Protein AF-A0A526UYP7-F1 (afdb_monomer_lite)

Radius of gyration: 19.97 Å; chains: 1; bounding box: 51×42×45 Å

Foldseek 3Di:
DVVVVVVVVVVVVVVVVVLVVLVVVCVVVVHDSVVSVVVVPVLVDCVHVRDDDDDPPVVVVVVVVVVVVVVCVVVVPDDPVNCVVCVVVVVCCVPVVCVVVLVVQLVCCCVVVVDDSVVSSVD

Structure (mmCIF, N/CA/C/O backbone):
data_AF-A0A526UYP7-F1
#
_entry.id   AF-A0A526UYP7-F1
#
loop_
_atom_site.group_PDB
_atom_site.id
_atom_site.type_symbol
_atom_site.label_atom_id
_atom_site.label_alt_id
_atom_site.label_comp_id
_atom_site.label_asym_id
_atom_site.label_entity_id
_atom_site.label_seq_id
_atom_site.pdbx_PDB_ins_code
_atom_site.Cartn_x
_atom_site.Cartn_y
_atom_site.Cartn_z
_atom_site.occupancy
_atom_site.B_iso_or_equiv
_atom_site.auth_seq_id
_atom_site.auth_comp_id
_atom_site.auth_asym_id
_atom_site.auth_atom_id
_atom_site.pdbx_PDB_model_num
ATOM 1 N N . MET A 1 1 ? 35.193 2.011 0.287 1.00 62.69 1 MET A N 1
ATOM 2 C CA . MET A 1 1 ? 33.914 1.763 0.994 1.00 62.69 1 MET A CA 1
ATOM 3 C C . MET A 1 1 ? 33.309 3.055 1.543 1.00 62.69 1 MET A C 1
ATOM 5 O O . MET A 1 1 ? 32.110 3.234 1.403 1.00 62.69 1 MET A O 1
ATOM 9 N N . GLU A 1 2 ? 34.110 3.997 2.052 1.00 73.62 2 GLU A N 1
ATOM 10 C CA . GLU A 1 2 ? 33.628 5.293 2.578 1.00 73.62 2 GLU A CA 1
ATOM 11 C C . GLU A 1 2 ? 32.928 6.179 1.528 1.00 73.62 2 GLU A C 1
ATOM 13 O O . GLU A 1 2 ? 31.853 6.706 1.792 1.00 73.62 2 GLU A O 1
ATOM 18 N N . HIS A 1 3 ? 33.448 6.272 0.296 1.00 78.19 3 HIS A N 1
ATOM 19 C CA . HIS A 1 3 ? 32.810 7.058 -0.778 1.00 78.19 3 HIS A CA 1
ATOM 20 C C . HIS A 1 3 ? 31.399 6.583 -1.155 1.00 78.19 3 HIS A C 1
ATOM 22 O O . HIS A 1 3 ? 30.535 7.402 -1.459 1.00 78.19 3 HIS A O 1
ATOM 28 N N . ALA A 1 4 ? 31.148 5.272 -1.099 1.00 83.56 4 ALA A N 1
ATOM 29 C CA . ALA A 1 4 ? 29.823 4.720 -1.368 1.00 83.56 4 ALA A CA 1
ATOM 30 C C . ALA A 1 4 ? 28.820 5.130 -0.280 1.00 83.56 4 ALA A C 1
ATOM 32 O O . ALA A 1 4 ? 27.680 5.457 -0.594 1.00 83.56 4 ALA A O 1
ATOM 33 N N . ILE A 1 5 ? 29.263 5.189 0.981 1.00 87.56 5 ILE A N 1
ATOM 34 C CA . ILE A 1 5 ? 28.432 5.639 2.102 1.00 87.56 5 ILE A CA 1
ATOM 35 C C . ILE A 1 5 ? 28.044 7.108 1.909 1.00 87.56 5 ILE A C 1
ATOM 37 O O . ILE A 1 5 ? 26.865 7.430 1.998 1.00 87.56 5 ILE A O 1
ATOM 41 N N . TYR A 1 6 ? 28.989 7.991 1.565 1.00 91.12 6 TYR A N 1
ATOM 42 C CA . TYR A 1 6 ? 28.672 9.406 1.321 1.00 91.12 6 TYR A CA 1
ATOM 43 C C . TYR A 1 6 ? 27.664 9.602 0.183 1.00 91.12 6 TYR A C 1
ATOM 45 O O . TYR A 1 6 ? 26.731 10.390 0.330 1.00 91.12 6 TYR A O 1
ATOM 53 N N . LEU A 1 7 ? 27.812 8.866 -0.924 1.00 90.00 7 LEU A N 1
ATOM 54 C CA . LEU A 1 7 ? 26.876 8.939 -2.049 1.00 90.00 7 LEU A CA 1
ATOM 55 C C . LEU A 1 7 ? 25.477 8.440 -1.673 1.00 90.00 7 LEU A C 1
ATOM 57 O O . LEU A 1 7 ? 24.493 9.103 -1.991 1.00 90.00 7 LEU A O 1
ATOM 61 N N . VAL A 1 8 ? 25.379 7.312 -0.966 1.00 87.56 8 VAL A N 1
ATOM 62 C CA . VAL A 1 8 ? 24.087 6.770 -0.515 1.00 87.56 8 VAL A CA 1
ATOM 63 C C . VAL A 1 8 ? 23.401 7.736 0.449 1.00 87.56 8 VAL A C 1
ATOM 65 O O . VAL A 1 8 ? 22.212 8.007 0.289 1.00 87.56 8 VAL A O 1
ATOM 68 N N . THR A 1 9 ? 24.137 8.314 1.401 1.00 88.88 9 THR A N 1
ATOM 69 C CA . THR A 1 9 ? 23.580 9.294 2.344 1.00 88.88 9 THR A CA 1
ATOM 70 C C . THR A 1 9 ? 23.131 10.570 1.632 1.00 88.88 9 THR A C 1
ATOM 72 O O . THR A 1 9 ? 22.072 11.105 1.959 1.00 88.88 9 THR A O 1
ATOM 75 N N . LEU A 1 10 ? 23.885 11.043 0.632 1.00 92.62 10 LEU A N 1
ATOM 76 C CA . LEU A 1 10 ? 23.516 12.215 -0.167 1.00 92.62 10 LEU A CA 1
ATOM 77 C C . LEU A 1 10 ? 22.215 11.973 -0.940 1.00 92.62 10 LEU A C 1
ATOM 79 O O . LEU A 1 10 ? 21.289 12.777 -0.840 1.00 92.62 10 LEU A O 1
ATOM 83 N N . VAL A 1 11 ? 22.129 10.855 -1.668 1.00 89.75 11 VAL A N 1
ATOM 84 C CA . VAL A 1 11 ? 20.929 10.484 -2.432 1.00 89.75 11 VAL A CA 1
ATOM 85 C C . VAL A 1 11 ? 19.742 10.284 -1.492 1.00 89.75 11 VAL A C 1
ATOM 87 O O . VAL A 1 11 ? 18.680 10.851 -1.729 1.00 89.75 11 VAL A O 1
ATOM 90 N N . GLY A 1 12 ? 19.923 9.552 -0.389 1.00 87.88 12 GLY A N 1
ATOM 91 C CA . GLY A 1 12 ? 18.871 9.328 0.601 1.00 87.88 12 GLY A CA 1
ATOM 92 C C . GLY A 1 12 ? 18.347 10.631 1.205 1.00 87.88 12 GLY A C 1
ATOM 93 O O . GLY A 1 12 ? 17.139 10.847 1.250 1.00 87.88 12 GLY A O 1
ATOM 94 N N . THR A 1 13 ? 19.239 11.544 1.596 1.00 91.00 13 THR A N 1
ATOM 95 C CA . THR A 1 13 ? 18.840 12.842 2.162 1.00 91.00 13 THR A CA 1
ATOM 96 C C . THR A 1 13 ? 18.142 13.716 1.120 1.00 91.00 13 THR A C 1
ATOM 98 O O . THR A 1 13 ? 17.115 14.320 1.423 1.00 91.00 13 THR A O 1
ATOM 101 N N . ALA A 1 14 ? 18.639 13.752 -0.121 1.00 92.31 14 ALA A N 1
ATOM 102 C CA . ALA A 1 14 ? 17.990 14.480 -1.211 1.00 92.31 14 ALA A CA 1
ATOM 103 C C . ALA A 1 14 ? 16.572 13.949 -1.487 1.00 92.31 14 ALA A C 1
ATOM 105 O O . ALA A 1 14 ? 15.645 14.741 -1.656 1.00 92.31 14 ALA A O 1
ATOM 106 N N . LEU A 1 15 ? 16.385 12.624 -1.460 1.00 85.94 15 LEU A N 1
ATOM 107 C CA . LEU A 1 15 ? 15.072 11.992 -1.598 1.00 85.94 15 LEU A CA 1
ATOM 108 C C . LEU A 1 15 ? 14.134 12.349 -0.438 1.00 85.94 15 LEU A C 1
ATOM 110 O O . LEU A 1 15 ? 12.973 12.667 -0.682 1.00 85.94 15 LEU A O 1
ATOM 114 N N . VAL A 1 16 ? 14.626 12.359 0.807 1.00 87.25 16 VAL A N 1
ATOM 115 C CA . VAL A 1 16 ? 13.833 12.777 1.979 1.00 87.25 16 VAL A CA 1
ATOM 116 C C . VAL A 1 16 ? 13.386 14.234 1.850 1.00 87.25 16 VAL A C 1
ATOM 118 O O . VAL A 1 16 ? 12.216 14.542 2.077 1.00 87.25 16 VAL A O 1
ATOM 121 N N . VAL A 1 17 ? 14.288 15.130 1.438 1.00 90.44 17 VAL A N 1
ATOM 122 C CA . VAL A 1 17 ? 13.955 16.541 1.198 1.00 90.44 17 VAL A CA 1
ATOM 123 C C . VAL A 1 17 ? 12.904 16.658 0.093 1.00 90.44 17 VAL A C 1
ATOM 125 O O . VAL A 1 17 ? 11.887 17.323 0.289 1.00 90.44 17 VAL A O 1
ATOM 128 N N . ALA A 1 18 ? 13.092 15.971 -1.036 1.00 86.25 18 ALA A N 1
ATOM 129 C CA . ALA A 1 18 ? 12.125 15.967 -2.131 1.00 86.25 18 ALA A CA 1
ATOM 130 C C . ALA A 1 18 ? 10.742 15.463 -1.681 1.00 86.25 18 ALA A C 1
ATOM 132 O O . ALA A 1 18 ? 9.730 16.089 -2.000 1.00 86.25 18 ALA A O 1
ATOM 133 N N . ALA A 1 19 ? 10.691 14.391 -0.884 1.00 81.12 19 ALA A N 1
ATOM 134 C CA . ALA A 1 19 ? 9.453 13.856 -0.324 1.00 81.12 19 ALA A CA 1
ATOM 135 C C . ALA A 1 19 ? 8.757 14.855 0.621 1.00 81.12 19 ALA A C 1
ATOM 137 O O . ALA A 1 19 ? 7.540 15.031 0.545 1.00 81.12 19 ALA A O 1
ATOM 138 N N . ALA A 1 20 ? 9.511 15.565 1.465 1.00 84.25 20 ALA A N 1
ATOM 139 C CA . ALA A 1 20 ? 8.960 16.585 2.357 1.00 84.25 20 ALA A CA 1
ATOM 140 C C . ALA A 1 20 ? 8.363 17.777 1.583 1.00 84.25 20 ALA A C 1
ATOM 142 O O . ALA A 1 20 ? 7.248 18.214 1.877 1.00 84.25 20 ALA A O 1
ATOM 143 N N . PHE A 1 21 ? 9.062 18.272 0.555 1.00 83.81 21 PHE A N 1
ATOM 144 C CA . PHE A 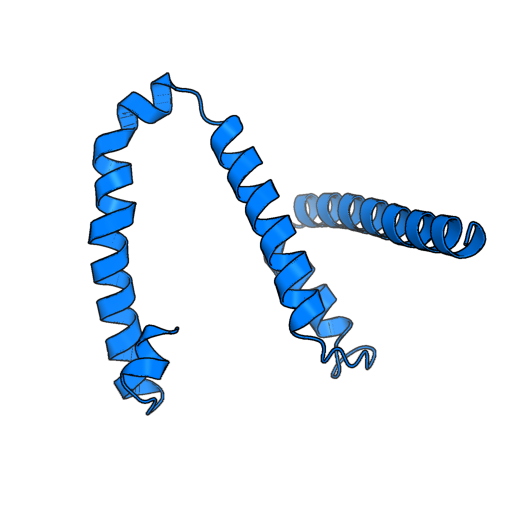1 21 ? 8.549 19.337 -0.317 1.00 83.81 21 PHE A CA 1
ATOM 145 C C . PHE A 1 21 ? 7.309 18.896 -1.102 1.00 83.81 21 PHE A C 1
ATOM 147 O O . PHE A 1 21 ? 6.328 19.635 -1.188 1.00 83.81 21 PHE A O 1
ATOM 154 N N . SER A 1 22 ? 7.341 17.676 -1.635 1.00 78.69 22 SER A N 1
ATOM 155 C CA . SER A 1 22 ? 6.225 17.037 -2.331 1.00 78.69 22 SER A CA 1
ATOM 156 C C . SER A 1 22 ? 4.973 16.953 -1.445 1.00 78.69 22 SER A C 1
ATOM 158 O O . SER A 1 22 ? 3.885 17.326 -1.888 1.00 78.69 22 SER A O 1
ATOM 160 N N . SER A 1 23 ? 5.138 16.581 -0.171 1.00 74.81 23 SER A N 1
ATOM 161 C CA . SER A 1 23 ? 4.060 16.580 0.826 1.00 74.81 23 SER A CA 1
ATOM 162 C C . SER A 1 23 ? 3.455 17.976 1.022 1.00 74.81 23 SER A C 1
ATOM 164 O O . SER A 1 23 ? 2.236 18.142 0.960 1.00 74.81 23 SER A O 1
ATOM 166 N N . LEU A 1 24 ? 4.294 19.010 1.151 1.00 74.50 24 LEU A N 1
ATOM 167 C CA . LEU A 1 24 ? 3.842 20.397 1.315 1.00 74.50 24 LEU A CA 1
ATOM 168 C C . LEU A 1 24 ? 3.008 20.892 0.117 1.00 74.50 24 LEU A C 1
ATOM 170 O O . LEU A 1 24 ? 2.004 21.587 0.288 1.00 74.50 24 LEU A O 1
ATOM 174 N N . ILE A 1 25 ? 3.420 20.515 -1.097 1.00 74.62 25 ILE A N 1
ATOM 175 C CA . ILE A 1 25 ? 2.711 20.830 -2.343 1.00 74.62 25 ILE A CA 1
ATOM 176 C C . ILE A 1 25 ? 1.370 20.086 -2.388 1.00 74.62 25 ILE A C 1
ATOM 178 O O . ILE A 1 25 ? 0.346 20.713 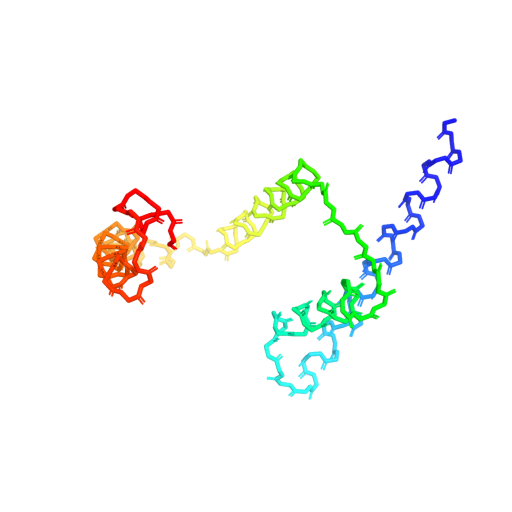-2.661 1.00 74.62 25 ILE A O 1
ATOM 182 N N . ALA A 1 26 ? 1.340 18.791 -2.057 1.00 71.00 26 ALA A N 1
ATOM 183 C CA . ALA A 1 26 ? 0.106 18.002 -2.030 1.00 71.00 26 ALA A CA 1
ATOM 184 C C . ALA A 1 26 ? -0.947 18.613 -1.087 1.00 71.00 26 ALA A C 1
ATOM 186 O O . ALA A 1 26 ? -2.103 18.783 -1.480 1.00 71.00 26 ALA A O 1
ATOM 187 N N . PHE A 1 27 ? -0.532 19.054 0.108 1.00 69.31 27 PHE A N 1
ATOM 188 C CA . PHE A 1 27 ? -1.417 19.739 1.056 1.00 69.31 27 PHE A CA 1
ATOM 189 C C . PHE A 1 27 ? -1.975 21.063 0.519 1.00 69.31 27 PHE A C 1
ATOM 191 O O . PHE A 1 27 ? -3.113 21.410 0.831 1.00 69.31 27 PHE A O 1
ATOM 198 N N . ARG A 1 28 ? -1.218 21.803 -0.305 1.00 69.00 28 ARG A N 1
ATOM 199 C CA . ARG A 1 28 ? -1.689 23.070 -0.885 1.00 69.00 28 ARG A CA 1
ATOM 200 C C . ARG A 1 28 ? -2.700 22.870 -2.016 1.00 69.00 28 ARG A C 1
ATOM 202 O O . ARG A 1 28 ? -3.598 23.695 -2.156 1.00 69.00 28 ARG A O 1
ATOM 209 N N . PHE A 1 29 ? -2.549 21.814 -2.813 1.00 64.62 29 PHE A N 1
ATOM 210 C CA . PHE A 1 29 ? -3.432 21.525 -3.948 1.00 64.62 29 PHE A CA 1
ATOM 211 C C . PHE A 1 29 ? -4.632 20.636 -3.585 1.00 64.62 29 PHE A C 1
ATOM 213 O O . PHE A 1 29 ? -5.491 20.415 -4.433 1.00 64.62 29 PHE A O 1
ATOM 220 N N . GLY A 1 30 ? -4.708 20.122 -2.349 1.00 64.44 30 GLY A N 1
ATOM 221 C CA . GLY A 1 30 ? -5.790 19.233 -1.903 1.00 64.44 30 GLY A CA 1
ATOM 222 C C . GLY A 1 30 ? -5.825 17.885 -2.634 1.00 64.44 30 GLY A C 1
ATOM 223 O O . GLY A 1 30 ? -6.775 17.120 -2.475 1.00 64.44 30 GLY A O 1
ATOM 224 N N . ALA A 1 31 ? -4.807 17.592 -3.447 1.00 68.12 31 ALA A N 1
ATOM 225 C CA . ALA A 1 31 ? -4.698 16.351 -4.190 1.00 68.12 31 ALA A CA 1
ATOM 226 C C . ALA A 1 31 ? -4.243 15.219 -3.251 1.00 68.12 31 ALA A C 1
ATOM 228 O O . ALA A 1 31 ? -3.343 15.435 -2.432 1.00 68.12 31 ALA A O 1
ATOM 229 N N . PRO A 1 32 ? -4.804 14.002 -3.374 1.00 80.06 32 PRO A N 1
ATOM 230 C CA . PRO A 1 32 ? -4.325 12.840 -2.637 1.00 80.06 32 PRO A CA 1
ATOM 231 C C . PRO A 1 32 ? -2.824 12.638 -2.870 1.00 80.06 32 PRO A C 1
ATOM 233 O O . PRO A 1 32 ? -2.393 12.463 -4.010 1.00 80.06 32 PRO A O 1
ATOM 236 N N . LEU A 1 33 ? -2.027 12.628 -1.797 1.00 82.06 33 LEU A N 1
ATOM 237 C CA . LEU A 1 33 ? -0.564 12.476 -1.858 1.00 82.06 33 LEU A CA 1
ATOM 238 C C . LEU A 1 33 ? -0.134 11.253 -2.692 1.00 82.06 33 LEU A C 1
ATOM 240 O O . LEU A 1 33 ? 0.850 11.307 -3.426 1.00 82.06 33 LEU A O 1
ATOM 244 N N . LEU A 1 34 ? -0.921 10.174 -2.630 1.00 86.56 34 LEU A N 1
ATOM 245 C CA . LEU A 1 34 ? -0.721 8.959 -3.422 1.00 86.56 34 LEU A CA 1
ATOM 246 C C . LEU A 1 34 ? -0.741 9.220 -4.934 1.00 86.56 34 LEU A C 1
ATOM 248 O O . LEU A 1 34 ? 0.106 8.690 -5.647 1.00 86.56 34 LEU A O 1
ATOM 252 N N . LEU A 1 35 ? -1.664 10.057 -5.424 1.00 87.00 35 LEU A N 1
ATOM 253 C CA . LEU A 1 35 ? -1.730 10.406 -6.847 1.00 87.00 35 LEU A CA 1
ATOM 254 C C . LEU A 1 35 ? -0.498 11.198 -7.277 1.00 87.00 35 LEU A C 1
ATOM 256 O O . LEU A 1 35 ? 0.003 11.003 -8.378 1.00 87.00 35 LEU A O 1
ATOM 260 N N . LEU A 1 36 ? 0.021 12.061 -6.404 1.00 85.56 36 LEU A N 1
ATOM 261 C CA . LEU A 1 36 ? 1.222 12.827 -6.706 1.00 85.56 36 LEU A CA 1
ATOM 262 C C . LEU A 1 36 ? 2.452 11.912 -6.825 1.00 85.56 36 LEU A C 1
ATOM 264 O O . LEU A 1 36 ? 3.194 12.032 -7.799 1.00 85.56 36 LEU A O 1
ATOM 268 N N . PHE A 1 37 ? 2.635 10.951 -5.912 1.00 85.69 37 PHE A N 1
ATOM 269 C CA . PHE A 1 37 ? 3.703 9.951 -6.044 1.00 85.69 37 PHE A CA 1
ATOM 270 C C . PHE A 1 37 ? 3.523 9.044 -7.268 1.00 85.69 37 PHE A C 1
ATOM 272 O O . PHE A 1 37 ? 4.510 8.750 -7.942 1.00 85.69 37 PHE A O 1
ATOM 279 N N . LEU A 1 38 ? 2.286 8.660 -7.602 1.00 89.75 38 LEU A N 1
ATOM 280 C CA . LEU A 1 38 ? 1.987 7.909 -8.823 1.00 89.75 38 LEU A CA 1
ATOM 281 C C . LEU A 1 38 ? 2.393 8.695 -10.079 1.00 89.75 38 LEU A C 1
ATOM 283 O O . LEU A 1 38 ? 3.074 8.151 -10.943 1.00 89.75 38 LEU A O 1
ATOM 287 N N . CYS A 1 39 ? 2.035 9.979 -10.160 1.00 90.25 39 CYS A N 1
ATOM 288 C CA . CYS A 1 39 ? 2.400 10.844 -11.281 1.00 90.25 39 CYS A CA 1
ATOM 289 C C . CYS A 1 39 ? 3.915 11.027 -11.403 1.00 90.25 39 CYS A C 1
ATOM 291 O O . CYS A 1 39 ? 4.439 10.970 -12.510 1.00 90.25 39 CYS A O 1
ATOM 293 N N . ILE A 1 40 ? 4.627 11.220 -10.286 1.00 89.00 40 ILE A N 1
ATOM 294 C CA . ILE A 1 40 ? 6.096 11.298 -10.294 1.00 89.00 40 ILE A CA 1
ATOM 295 C C . ILE A 1 40 ? 6.693 9.984 -10.812 1.00 89.00 40 ILE A C 1
ATOM 297 O O . ILE A 1 40 ? 7.589 10.020 -11.654 1.00 89.00 40 ILE A O 1
ATOM 301 N N . GLY A 1 41 ? 6.183 8.838 -10.350 1.00 90.12 41 GLY A N 1
ATOM 302 C CA . GLY A 1 41 ? 6.611 7.520 -10.820 1.00 90.12 41 GLY A CA 1
ATOM 303 C C . GLY A 1 41 ? 6.389 7.339 -12.322 1.00 90.12 41 GLY A C 1
ATOM 304 O O . GLY A 1 41 ? 7.325 6.985 -13.034 1.00 90.12 41 GLY A O 1
ATOM 305 N N . LEU A 1 42 ? 5.193 7.670 -12.817 1.00 91.88 42 LEU A N 1
ATOM 306 C CA . LEU A 1 42 ? 4.853 7.591 -14.240 1.00 91.88 42 LEU A CA 1
ATOM 307 C C . LEU A 1 42 ? 5.722 8.533 -15.090 1.00 91.88 42 LEU A C 1
ATOM 309 O O . LEU A 1 42 ? 6.265 8.115 -16.107 1.00 91.88 42 LEU A O 1
ATOM 313 N N . ALA A 1 43 ? 5.912 9.779 -14.644 1.00 93.00 43 ALA A N 1
ATOM 314 C CA . ALA A 1 43 ? 6.744 10.769 -15.329 1.00 93.00 43 ALA A CA 1
ATOM 315 C C . ALA A 1 43 ? 8.233 10.399 -15.325 1.00 93.00 43 ALA A C 1
ATOM 317 O O . ALA A 1 43 ? 8.976 10.813 -16.208 1.00 93.00 43 ALA A O 1
ATOM 318 N N . THR A 1 44 ? 8.688 9.634 -14.337 1.00 92.00 44 THR A N 1
ATOM 319 C CA . THR A 1 44 ? 10.084 9.188 -14.256 1.00 92.00 44 THR A CA 1
ATOM 320 C C . THR A 1 44 ? 10.316 7.885 -15.023 1.00 92.00 44 THR A C 1
ATOM 322 O O . THR A 1 44 ? 11.430 7.643 -15.480 1.00 92.00 44 THR A O 1
ATOM 325 N N . GLY A 1 45 ? 9.277 7.060 -15.175 1.00 90.31 45 GLY A N 1
ATOM 326 C CA . GLY A 1 45 ? 9.330 5.761 -15.836 1.00 90.31 45 GLY A CA 1
ATOM 327 C C . GLY A 1 45 ? 9.649 5.820 -17.332 1.00 90.31 45 GLY A C 1
ATOM 328 O O . GLY A 1 45 ? 10.042 6.849 -17.886 1.00 90.31 45 GLY A O 1
ATOM 329 N N . THR A 1 46 ? 9.472 4.681 -17.998 1.00 89.88 46 THR A N 1
ATOM 330 C CA . THR A 1 46 ? 9.868 4.474 -19.399 1.00 89.88 46 THR A CA 1
ATOM 331 C C . THR A 1 46 ? 9.231 5.463 -20.369 1.00 89.88 46 THR A C 1
ATOM 333 O O . THR A 1 46 ? 9.918 5.945 -21.263 1.00 89.88 46 THR A O 1
ATOM 336 N N . ASP A 1 47 ? 7.959 5.805 -20.156 1.00 87.44 47 ASP A N 1
ATOM 337 C CA . ASP A 1 47 ? 7.195 6.707 -21.030 1.00 87.44 47 ASP A CA 1
ATOM 338 C C . ASP A 1 47 ? 7.437 8.196 -20.728 1.00 87.44 47 ASP A C 1
ATOM 340 O O . ASP A 1 47 ? 6.973 9.067 -21.462 1.00 87.44 47 ASP A O 1
ATOM 344 N N . GLY A 1 48 ? 8.147 8.499 -19.640 1.00 90.50 48 GLY A N 1
ATOM 345 C CA . GLY A 1 48 ? 8.478 9.858 -19.233 1.00 90.50 48 GLY A CA 1
ATOM 346 C C . GLY A 1 48 ? 9.956 10.173 -19.453 1.00 90.50 48 GLY A C 1
ATOM 347 O O . GLY A 1 48 ? 10.389 10.435 -20.571 1.00 90.50 48 GLY A O 1
ATOM 348 N N . LEU A 1 49 ? 10.747 10.163 -18.379 1.00 92.50 49 LEU A N 1
ATOM 349 C CA . LEU A 1 49 ? 12.194 10.416 -18.429 1.00 92.50 49 LEU A CA 1
ATOM 350 C C . LEU A 1 49 ? 13.015 9.226 -18.958 1.00 92.50 49 LEU A C 1
ATOM 352 O O . LEU A 1 49 ? 14.229 9.351 -19.122 1.00 92.50 49 LEU A O 1
ATOM 356 N N . GLY A 1 50 ? 12.380 8.081 -19.223 1.00 91.00 50 GLY A N 1
ATOM 357 C CA . GLY A 1 50 ? 13.026 6.911 -19.816 1.00 91.00 50 GLY A CA 1
ATOM 358 C C . GLY A 1 50 ? 13.770 6.027 -18.815 1.00 91.00 50 GLY A C 1
ATOM 359 O O . GLY A 1 50 ? 14.588 5.203 -19.229 1.00 91.00 50 GLY A O 1
ATOM 360 N N . ILE A 1 51 ? 13.520 6.168 -17.505 1.00 90.75 51 ILE A N 1
ATOM 361 C CA . ILE A 1 51 ? 14.171 5.318 -16.501 1.00 90.75 51 ILE A CA 1
ATOM 362 C C . ILE A 1 51 ? 13.557 3.917 -16.555 1.00 90.75 51 ILE A C 1
ATOM 364 O O . ILE A 1 51 ? 12.415 3.698 -16.153 1.00 90.75 51 ILE A O 1
ATOM 368 N N . GLN A 1 52 ? 14.344 2.958 -17.041 1.00 90.31 52 GLN A N 1
ATOM 369 C CA . GLN A 1 52 ? 13.985 1.544 -17.049 1.00 90.31 52 GLN A CA 1
ATOM 370 C C . GLN A 1 52 ? 14.330 0.924 -15.696 1.00 90.31 52 GLN A C 1
ATOM 372 O O . GLN A 1 52 ? 15.500 0.812 -15.326 1.00 90.31 52 GLN A O 1
ATOM 377 N N . PHE A 1 53 ? 13.303 0.525 -14.952 1.00 88.31 53 PHE A N 1
ATOM 378 C CA . PHE A 1 53 ? 13.455 -0.186 -13.691 1.00 88.31 53 PHE A CA 1
ATOM 379 C C . PHE A 1 53 ? 12.869 -1.593 -13.823 1.00 88.31 53 PHE A C 1
ATOM 381 O O . PHE A 1 53 ? 11.656 -1.754 -13.901 1.00 88.31 53 PHE A O 1
ATOM 388 N N . ASP A 1 54 ? 13.738 -2.603 -13.819 1.00 92.19 54 ASP A N 1
ATOM 389 C CA . ASP A 1 54 ? 13.368 -4.021 -13.906 1.00 92.19 54 ASP A CA 1
ATOM 390 C C . ASP A 1 54 ? 14.081 -4.827 -12.808 1.00 92.19 54 ASP A C 1
ATOM 392 O O . ASP A 1 54 ? 14.920 -5.694 -13.047 1.00 92.19 54 ASP A O 1
ATOM 396 N N . ASN A 1 55 ? 13.842 -4.456 -11.546 1.00 93.94 55 ASN A N 1
ATOM 397 C CA . ASN A 1 55 ? 14.400 -5.183 -10.408 1.00 93.94 55 ASN A CA 1
ATOM 398 C C . ASN A 1 55 ? 13.337 -5.472 -9.349 1.00 93.94 55 ASN A C 1
ATOM 400 O O . ASN A 1 55 ? 13.181 -4.748 -8.360 1.00 93.94 55 ASN A O 1
ATOM 404 N N . ALA A 1 56 ? 12.649 -6.599 -9.533 1.00 94.38 56 ALA A N 1
ATOM 405 C CA . ALA A 1 56 ? 11.626 -7.078 -8.610 1.00 94.38 56 ALA A CA 1
ATOM 406 C C . ALA A 1 56 ? 12.158 -7.295 -7.181 1.00 94.38 56 ALA A C 1
ATOM 408 O O . ALA A 1 56 ? 11.439 -7.054 -6.216 1.00 94.38 56 ALA A O 1
ATOM 409 N N . ARG A 1 57 ? 13.428 -7.700 -7.013 1.00 95.38 57 ARG A N 1
ATOM 410 C CA . ARG A 1 57 ? 14.020 -7.941 -5.685 1.00 95.38 57 ARG A CA 1
ATOM 411 C C . ARG A 1 57 ? 14.156 -6.645 -4.888 1.00 95.38 57 ARG A C 1
ATOM 413 O O . ARG A 1 57 ? 13.818 -6.623 -3.706 1.00 95.38 57 ARG A O 1
ATOM 420 N N . ILE A 1 58 ? 14.642 -5.580 -5.527 1.00 93.75 58 ILE A N 1
ATOM 421 C CA . ILE A 1 58 ? 14.773 -4.263 -4.893 1.00 93.75 58 ILE A CA 1
ATOM 422 C C . ILE A 1 58 ? 13.387 -3.682 -4.602 1.00 93.75 58 ILE A C 1
ATOM 424 O O . ILE A 1 58 ? 13.170 -3.199 -3.492 1.00 93.75 58 ILE A O 1
ATOM 428 N N . ALA A 1 59 ? 12.441 -3.784 -5.544 1.00 93.62 59 ALA A N 1
ATOM 429 C CA . ALA A 1 59 ? 11.067 -3.324 -5.335 1.00 93.62 59 ALA A CA 1
ATOM 430 C C . ALA A 1 59 ? 10.379 -4.049 -4.174 1.00 93.62 59 ALA A C 1
ATOM 432 O O . ALA A 1 59 ? 9.800 -3.400 -3.307 1.00 93.62 59 ALA A O 1
ATOM 433 N N . TYR A 1 60 ? 10.494 -5.378 -4.114 1.00 95.69 60 TYR A N 1
ATOM 434 C CA . TYR A 1 60 ? 9.939 -6.176 -3.025 1.00 95.69 60 TYR A CA 1
ATOM 435 C C . TYR A 1 60 ? 10.561 -5.799 -1.678 1.00 95.69 60 TYR A C 1
ATOM 437 O O . TYR A 1 60 ? 9.843 -5.564 -0.709 1.00 95.69 60 TYR A O 1
ATOM 445 N N . PHE A 1 61 ? 11.893 -5.686 -1.614 1.00 96.56 61 PHE A N 1
ATOM 446 C CA . PHE A 1 61 ? 12.582 -5.299 -0.385 1.00 96.56 61 PHE A CA 1
ATOM 447 C C . PHE A 1 61 ? 12.143 -3.909 0.093 1.00 96.56 61 PHE A C 1
ATOM 449 O O . PHE A 1 61 ? 11.686 -3.772 1.227 1.00 96.56 61 PHE A O 1
ATOM 456 N N . ALA A 1 62 ? 12.203 -2.898 -0.777 1.00 93.75 62 ALA A N 1
ATOM 457 C CA . ALA A 1 62 ? 11.804 -1.535 -0.440 1.00 93.75 62 ALA A CA 1
ATOM 458 C C . ALA A 1 62 ? 10.316 -1.443 -0.062 1.00 93.75 62 ALA A C 1
ATOM 460 O O . ALA A 1 62 ? 9.980 -0.828 0.949 1.00 93.75 62 ALA A O 1
ATOM 461 N N . GLY A 1 63 ? 9.437 -2.100 -0.826 1.00 94.56 63 GLY A N 1
ATOM 462 C CA . GLY A 1 63 ? 7.999 -2.150 -0.569 1.00 94.56 63 GLY A CA 1
ATOM 463 C C . GLY A 1 63 ? 7.666 -2.830 0.757 1.00 94.56 63 GLY A C 1
ATOM 464 O O . GLY A 1 63 ? 6.893 -2.287 1.539 1.00 94.56 63 GLY A O 1
ATOM 465 N N . SER A 1 64 ? 8.297 -3.968 1.058 1.00 96.94 64 SER A N 1
ATOM 466 C CA . SER A 1 64 ? 8.103 -4.680 2.328 1.00 96.94 64 SER A CA 1
ATOM 467 C C . SER A 1 64 ? 8.581 -3.868 3.535 1.00 96.94 64 SER A C 1
ATOM 469 O O . SER A 1 64 ? 7.895 -3.825 4.555 1.00 96.94 64 SER A O 1
ATOM 471 N N . LEU A 1 65 ? 9.716 -3.172 3.405 1.00 96.75 65 LEU A N 1
ATOM 472 C CA . LEU A 1 65 ? 10.254 -2.311 4.453 1.00 96.75 65 LEU A CA 1
ATOM 473 C C . LEU A 1 65 ? 9.334 -1.108 4.690 1.00 96.75 65 LEU A C 1
ATOM 475 O O . LEU A 1 65 ? 8.984 -0.820 5.833 1.00 96.75 65 LEU A O 1
ATOM 479 N N . ALA A 1 6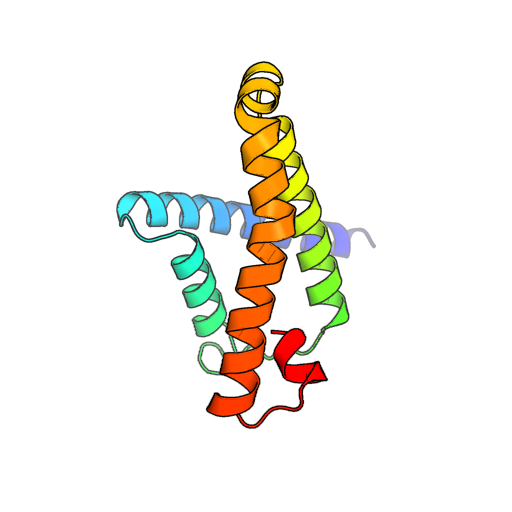6 ? 8.898 -0.444 3.616 1.00 94.25 66 ALA A N 1
ATOM 480 C CA . ALA A 1 66 ? 7.943 0.655 3.695 1.00 94.25 66 ALA A CA 1
ATOM 481 C C . ALA A 1 66 ? 6.617 0.199 4.323 1.00 94.25 66 ALA A C 1
ATOM 483 O O . ALA A 1 66 ? 6.131 0.846 5.246 1.00 94.25 66 ALA A O 1
ATOM 484 N N . LEU A 1 67 ? 6.070 -0.941 3.886 1.00 95.75 67 LEU A N 1
ATOM 485 C CA . LEU A 1 67 ? 4.835 -1.511 4.425 1.00 95.75 67 LEU A CA 1
ATOM 486 C C . LEU A 1 67 ? 4.957 -1.813 5.922 1.00 95.75 67 LEU A C 1
ATOM 488 O O . LEU A 1 67 ? 4.056 -1.471 6.683 1.00 95.75 67 LEU A O 1
ATOM 492 N N . ALA A 1 68 ? 6.072 -2.408 6.353 1.00 96.19 68 ALA A N 1
ATOM 493 C CA . ALA A 1 68 ? 6.318 -2.693 7.761 1.00 96.19 68 ALA A CA 1
ATOM 494 C C . ALA A 1 68 ? 6.346 -1.408 8.604 1.00 96.19 68 ALA A C 1
ATOM 496 O O . ALA A 1 68 ? 5.717 -1.360 9.659 1.00 96.19 68 ALA A O 1
ATOM 497 N N . VAL A 1 69 ? 7.020 -0.357 8.124 1.00 95.00 69 VAL A N 1
ATOM 498 C CA . VAL A 1 69 ? 7.083 0.942 8.813 1.00 95.00 69 VAL A CA 1
ATOM 499 C C . VAL A 1 69 ? 5.710 1.621 8.856 1.00 95.00 69 VAL A C 1
ATOM 501 O O . VAL A 1 69 ? 5.300 2.075 9.919 1.00 95.00 69 VAL A O 1
ATOM 504 N N . ILE A 1 70 ? 4.974 1.646 7.741 1.00 92.25 70 ILE A N 1
ATOM 505 C CA . ILE A 1 70 ? 3.630 2.244 7.658 1.00 92.25 70 ILE A CA 1
ATOM 506 C C . ILE A 1 70 ? 2.655 1.519 8.596 1.00 92.25 70 ILE A C 1
ATOM 508 O O . ILE A 1 70 ? 1.900 2.153 9.336 1.00 92.25 70 ILE A O 1
ATOM 512 N N . LEU A 1 71 ? 2.669 0.183 8.592 1.00 94.00 71 LEU A N 1
ATOM 513 C CA . LEU A 1 71 ? 1.791 -0.609 9.450 1.00 94.00 71 LEU A CA 1
ATOM 514 C C . LEU A 1 71 ? 2.161 -0.450 10.931 1.00 94.00 71 LEU A C 1
ATOM 516 O O . LEU A 1 71 ? 1.277 -0.362 11.782 1.00 94.00 71 LEU A O 1
ATOM 520 N N . PHE A 1 72 ? 3.457 -0.363 11.236 1.00 93.94 72 PHE A N 1
ATOM 521 C CA . PHE A 1 72 ? 3.930 -0.098 12.589 1.00 93.94 72 PHE A CA 1
ATOM 522 C C . PHE A 1 72 ? 3.474 1.276 13.094 1.00 93.94 72 PHE A C 1
ATOM 524 O O . PHE A 1 72 ? 2.895 1.353 14.174 1.00 93.94 72 PHE A O 1
ATOM 531 N N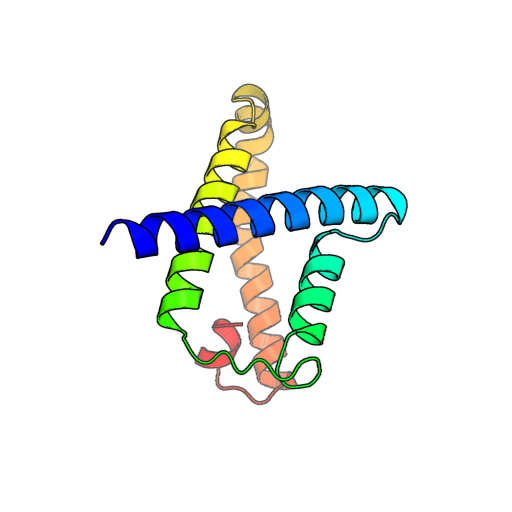 . ASP A 1 73 ? 3.679 2.336 12.311 1.00 92.69 73 ASP A N 1
ATOM 532 C CA . ASP A 1 73 ? 3.307 3.706 12.683 1.00 92.69 73 ASP A CA 1
ATOM 533 C C . ASP A 1 73 ? 1.787 3.855 12.878 1.00 92.69 73 ASP A C 1
ATOM 535 O O . ASP A 1 73 ? 1.322 4.327 13.919 1.00 92.69 73 ASP A O 1
ATOM 539 N N . SER A 1 74 ? 0.999 3.336 11.929 1.00 87.81 74 SER A N 1
ATOM 540 C CA . SER A 1 74 ? -0.470 3.359 12.007 1.00 87.81 74 SER A CA 1
ATOM 541 C C . SER A 1 74 ? -1.026 2.574 13.205 1.00 87.81 74 SER A C 1
ATOM 543 O O . SER A 1 74 ? -1.976 3.020 13.858 1.00 87.81 74 SER A O 1
ATOM 545 N N . GLY A 1 75 ? -0.419 1.432 13.546 1.00 87.94 75 GLY A N 1
ATOM 546 C CA . GLY A 1 75 ? -0.788 0.650 14.724 1.00 87.94 75 GLY A CA 1
ATOM 547 C C . GLY A 1 75 ? -0.371 1.317 16.038 1.00 87.94 75 GLY A C 1
ATOM 548 O O . GLY A 1 75 ? -1.164 1.369 16.979 1.00 87.94 75 GLY A O 1
ATOM 549 N N . PHE A 1 76 ? 0.847 1.863 16.097 1.00 90.19 76 PHE A N 1
ATOM 550 C CA . PHE A 1 76 ? 1.412 2.485 17.297 1.00 90.19 76 PHE A CA 1
ATOM 551 C C . PHE A 1 76 ? 0.647 3.746 17.722 1.00 90.19 76 PHE A C 1
ATOM 553 O O . PHE A 1 76 ? 0.454 3.979 18.916 1.00 90.19 76 PHE A O 1
ATOM 560 N N . GLY A 1 77 ? 0.158 4.532 16.757 1.00 87.44 77 GLY A N 1
ATOM 561 C CA . GLY A 1 77 ? -0.628 5.739 17.018 1.00 87.44 77 GLY A CA 1
ATOM 562 C C . GLY A 1 77 ? -2.051 5.493 17.540 1.00 87.44 77 GLY A C 1
ATOM 563 O O . GLY A 1 77 ? -2.708 6.439 17.978 1.00 87.44 77 GLY A O 1
ATOM 564 N N . THR A 1 78 ? -2.555 4.252 17.517 1.00 88.00 78 THR A N 1
ATOM 565 C CA . THR A 1 78 ? -3.945 3.953 17.894 1.00 88.00 78 THR A CA 1
ATOM 566 C C . THR A 1 78 ? -4.076 3.715 19.406 1.00 88.00 78 THR A C 1
ATOM 568 O O . THR A 1 78 ? -3.537 2.734 19.925 1.00 88.00 78 THR A O 1
ATOM 571 N N . PRO A 1 79 ? -4.835 4.543 20.156 1.00 90.19 79 PRO A N 1
ATOM 572 C CA . PRO A 1 79 ? -4.989 4.345 21.591 1.00 90.19 79 PRO A CA 1
ATOM 573 C C . PRO A 1 79 ? -5.755 3.050 21.883 1.00 90.19 79 PRO A C 1
ATOM 575 O O . PRO A 1 79 ? -6.817 2.785 21.314 1.00 90.19 79 PRO A O 1
ATOM 578 N N . LEU A 1 80 ? -5.259 2.276 22.852 1.00 89.75 80 LEU A N 1
ATOM 579 C CA . LEU A 1 80 ? -5.830 0.984 23.260 1.00 89.75 80 LEU A CA 1
ATOM 580 C C . LEU A 1 80 ? -7.332 1.054 23.587 1.00 89.75 80 LEU A C 1
ATOM 582 O O . LEU A 1 80 ? -8.061 0.091 23.362 1.00 89.75 80 LEU A O 1
ATOM 586 N N . ASN A 1 81 ? -7.807 2.194 24.094 1.00 92.31 81 ASN A N 1
ATOM 587 C CA . ASN A 1 81 ? -9.222 2.407 24.401 1.00 92.31 81 ASN A CA 1
ATOM 588 C C . ASN A 1 81 ? -10.090 2.466 23.134 1.00 92.31 81 ASN A C 1
ATOM 590 O O . ASN A 1 81 ? -11.145 1.835 23.100 1.00 92.31 81 ASN A O 1
ATOM 594 N N . ALA A 1 82 ? -9.632 3.160 22.085 1.00 91.00 82 ALA A N 1
ATOM 595 C CA . ALA A 1 82 ? -10.334 3.204 20.802 1.00 91.00 82 ALA A CA 1
ATOM 596 C C . ALA A 1 82 ? -10.325 1.826 20.129 1.00 91.00 82 ALA A C 1
ATOM 598 O O . ALA A 1 82 ? -11.357 1.376 19.632 1.00 91.00 82 ALA A O 1
ATOM 599 N N . LEU A 1 83 ? -9.192 1.115 20.203 1.00 90.12 83 LEU A N 1
ATOM 600 C CA . LEU A 1 83 ? -9.091 -0.254 19.700 1.00 90.12 83 LEU A CA 1
ATOM 601 C C . LEU A 1 83 ? -10.109 -1.175 20.382 1.00 90.12 83 LEU A C 1
ATOM 603 O O . LEU A 1 83 ? -10.843 -1.879 19.700 1.00 90.12 83 LEU A O 1
ATOM 607 N N . ARG A 1 84 ? -10.205 -1.150 21.718 1.00 91.75 84 ARG A N 1
ATOM 608 C CA . ARG A 1 84 ? -11.171 -1.980 22.461 1.00 91.75 84 ARG A CA 1
ATOM 609 C C . ARG A 1 84 ? -12.621 -1.662 22.107 1.00 91.75 84 ARG A C 1
ATOM 611 O O . ARG A 1 84 ? -13.424 -2.584 22.018 1.00 91.75 84 ARG A O 1
ATOM 618 N N . GLN A 1 85 ? -12.951 -0.390 21.887 1.00 94.38 85 GLN A N 1
ATOM 619 C CA . GLN A 1 85 ? -14.305 0.022 21.516 1.00 94.38 85 GLN A CA 1
ATOM 620 C C . GLN A 1 85 ? -14.696 -0.461 20.109 1.00 94.38 85 GLN A C 1
ATOM 622 O O . GLN A 1 85 ? -15.849 -0.827 19.890 1.00 94.38 85 GLN A O 1
ATOM 627 N N . ALA A 1 86 ? -13.743 -0.495 19.173 1.00 93.12 86 ALA A N 1
ATOM 628 C CA . ALA A 1 86 ? -13.984 -0.842 17.772 1.00 93.12 86 ALA A CA 1
ATOM 629 C C . ALA A 1 86 ? -13.553 -2.271 17.378 1.00 93.12 86 ALA A C 1
ATOM 631 O O . ALA A 1 86 ? -13.750 -2.662 16.228 1.00 93.12 86 ALA A O 1
ATOM 632 N N . ALA A 1 87 ? -12.993 -3.064 18.298 1.00 92.69 87 ALA A N 1
ATOM 633 C CA . ALA A 1 87 ? -12.369 -4.355 17.992 1.00 92.69 87 ALA A CA 1
ATOM 634 C C . ALA A 1 87 ? -13.315 -5.346 17.298 1.00 92.69 87 ALA A C 1
ATOM 636 O O . ALA A 1 87 ? -12.919 -5.981 16.325 1.00 92.69 87 ALA A O 1
ATOM 637 N N . GLY A 1 88 ? -14.561 -5.470 17.767 1.00 95.12 88 GLY A N 1
ATOM 638 C CA . GLY A 1 88 ? -15.545 -6.389 17.182 1.00 95.12 88 GLY A CA 1
ATOM 639 C C . GLY A 1 88 ? -15.835 -6.078 15.707 1.00 95.12 88 GLY A C 1
ATOM 640 O O . GLY A 1 88 ? -15.557 -6.919 14.848 1.00 95.12 88 GLY A O 1
ATOM 641 N N . PRO A 1 89 ? -16.331 -4.864 15.388 1.00 94.31 89 PRO A N 1
ATOM 642 C CA . PRO A 1 89 ? -16.529 -4.435 14.007 1.00 94.31 89 PRO A CA 1
ATOM 643 C C . PRO A 1 89 ? -15.250 -4.532 13.168 1.00 94.31 89 PRO A C 1
ATOM 645 O O . PRO A 1 89 ? -15.282 -5.127 12.093 1.00 94.31 89 PRO A O 1
ATOM 648 N N . ALA A 1 90 ? -14.114 -4.041 13.675 1.00 93.56 90 ALA A N 1
ATOM 649 C CA . ALA A 1 90 ? -12.847 -4.053 12.945 1.00 93.56 90 ALA A CA 1
ATOM 650 C C . ALA A 1 90 ? -12.404 -5.474 12.558 1.00 93.56 90 ALA A C 1
ATOM 652 O O . ALA A 1 90 ? -12.055 -5.711 11.403 1.00 93.56 90 ALA A O 1
ATOM 653 N N . LEU A 1 91 ? -12.480 -6.435 13.484 1.00 95.38 91 LEU A N 1
ATOM 654 C CA . LEU A 1 91 ? -12.125 -7.831 13.212 1.00 95.38 91 LEU A CA 1
ATOM 655 C C . LEU A 1 91 ? -13.082 -8.485 12.211 1.00 95.38 91 LEU A C 1
ATOM 657 O O . LEU A 1 91 ? -12.636 -9.238 11.346 1.00 95.38 91 LEU A O 1
ATOM 661 N N . SER A 1 92 ? -14.381 -8.181 12.287 1.00 96.94 92 SER A N 1
ATOM 662 C CA . SER A 1 92 ? -15.360 -8.701 11.324 1.00 96.94 92 SER A CA 1
ATOM 663 C C . SER A 1 92 ? -15.113 -8.173 9.905 1.00 96.94 92 SER A C 1
ATOM 665 O O . SER A 1 92 ? -15.123 -8.945 8.948 1.00 96.94 92 SER A O 1
ATOM 667 N N . LEU A 1 93 ? -14.802 -6.880 9.766 1.00 96.06 93 LEU A N 1
ATOM 668 C CA . LEU A 1 93 ? -14.465 -6.254 8.488 1.00 96.06 93 LEU A CA 1
ATOM 669 C C . LEU A 1 93 ? -13.137 -6.785 7.929 1.00 96.06 93 LEU A C 1
ATOM 671 O O . LEU A 1 93 ? -13.057 -7.080 6.740 1.00 96.06 93 LEU A O 1
ATOM 675 N N . ALA A 1 94 ? -12.128 -6.983 8.779 1.00 95.00 94 ALA A N 1
ATOM 676 C CA . ALA A 1 94 ? -10.823 -7.505 8.370 1.00 95.00 94 ALA A CA 1
ATOM 677 C C . ALA A 1 94 ? -10.842 -8.989 7.956 1.00 95.00 94 ALA A C 1
ATOM 679 O O . ALA A 1 94 ? -9.922 -9.443 7.285 1.00 95.00 94 ALA A O 1
ATOM 680 N N . THR A 1 95 ? -11.865 -9.753 8.352 1.00 96.44 95 THR A N 1
ATOM 681 C CA . THR A 1 95 ? -11.983 -11.185 8.033 1.00 96.44 95 THR A CA 1
ATOM 682 C C . THR A 1 95 ? -13.091 -11.437 7.020 1.00 96.44 95 THR A C 1
ATOM 684 O O . THR A 1 95 ? -12.828 -11.724 5.854 1.00 96.44 95 THR A O 1
ATOM 687 N N . PHE A 1 96 ? -14.343 -11.287 7.447 1.00 97.75 96 PHE A N 1
ATOM 688 C CA . PHE A 1 96 ? -15.510 -11.534 6.612 1.00 97.75 96 PHE A CA 1
ATOM 689 C C . PHE A 1 96 ? -15.637 -10.498 5.496 1.00 97.75 96 PHE A C 1
ATOM 691 O O . PHE A 1 96 ? -15.933 -10.862 4.362 1.00 97.75 96 PHE A O 1
ATOM 698 N N . GLY A 1 97 ? -15.354 -9.225 5.796 1.00 97.06 97 GLY A N 1
ATOM 699 C CA . GLY A 1 97 ? -15.343 -8.168 4.784 1.00 97.06 97 GLY A CA 1
ATOM 700 C C . GLY A 1 97 ? -14.366 -8.483 3.652 1.00 97.06 97 GLY A C 1
ATOM 701 O O . GLY A 1 97 ? -14.778 -8.497 2.496 1.00 97.06 97 GLY A O 1
ATOM 702 N N . VAL A 1 98 ? -13.123 -8.842 3.990 1.00 97.00 98 VAL A N 1
ATOM 703 C CA . VAL A 1 98 ? -12.091 -9.225 3.010 1.00 97.00 98 VAL A CA 1
ATOM 70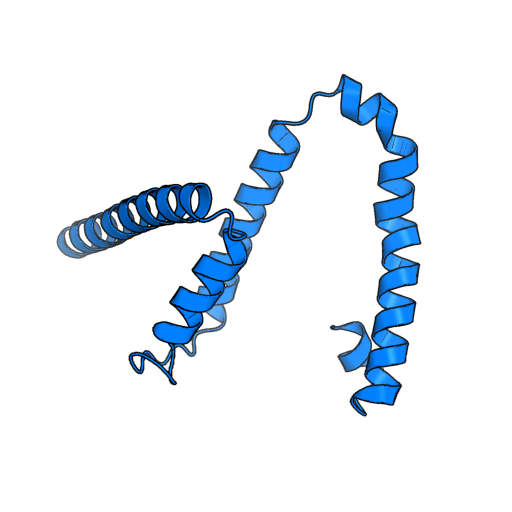4 C C . VAL A 1 98 ? -12.506 -10.452 2.196 1.00 97.00 98 VAL A C 1
ATOM 706 O O . VAL A 1 98 ? -12.410 -10.421 0.973 1.00 97.00 98 VAL A O 1
ATOM 709 N N . LEU A 1 99 ? -13.030 -11.506 2.833 1.00 97.12 99 LEU A N 1
ATOM 710 C CA . LEU A 1 99 ? -13.509 -12.698 2.117 1.00 97.12 99 LEU A CA 1
ATOM 711 C C . LEU A 1 99 ? -14.588 -12.359 1.082 1.00 97.12 99 LEU A C 1
ATOM 713 O O . LEU A 1 99 ? -14.535 -12.848 -0.046 1.00 97.12 99 LEU A O 1
ATOM 717 N N . VAL A 1 100 ? -15.551 -11.511 1.449 1.00 97.81 100 VAL A N 1
ATOM 718 C CA . VAL A 1 100 ? -16.623 -11.090 0.540 1.00 97.81 100 VAL A CA 1
ATOM 719 C C . VAL A 1 100 ? -16.072 -10.214 -0.583 1.00 97.81 100 VAL A C 1
ATOM 721 O O . VAL A 1 100 ? -16.416 -10.443 -1.742 1.00 97.81 100 VAL A O 1
ATOM 724 N N . THR A 1 101 ? -15.209 -9.240 -0.277 1.00 96.62 101 THR A N 1
ATOM 725 C CA . THR A 1 101 ? -14.658 -8.342 -1.300 1.00 96.62 101 THR A CA 1
ATOM 726 C C . THR A 1 101 ? -13.744 -9.079 -2.266 1.00 96.62 101 THR A C 1
ATOM 728 O O . THR A 1 101 ? -13.925 -8.930 -3.467 1.00 96.62 101 THR A O 1
ATOM 731 N N . THR A 1 102 ? -12.829 -9.921 -1.778 1.00 96.25 102 THR A N 1
ATOM 732 C CA . THR A 1 102 ? -11.943 -10.735 -2.626 1.00 96.25 102 THR A CA 1
ATOM 733 C C . THR A 1 102 ? -12.744 -11.750 -3.438 1.00 96.25 102 THR A C 1
ATOM 735 O O . THR A 1 102 ? -12.473 -11.937 -4.619 1.00 96.25 102 THR A O 1
ATOM 738 N N . GLY A 1 103 ? -13.782 -12.354 -2.847 1.00 96.75 103 GLY A N 1
ATOM 739 C CA . GLY A 1 103 ? -14.721 -13.221 -3.558 1.00 96.75 103 GLY A CA 1
ATOM 740 C C . GLY A 1 103 ? -15.391 -12.512 -4.735 1.00 96.75 103 GLY A C 1
ATOM 741 O O . GLY A 1 103 ? -15.351 -12.995 -5.864 1.00 96.75 103 GLY A O 1
ATOM 742 N N . LEU A 1 104 ? -15.978 -11.342 -4.475 1.00 97.31 104 LEU A N 1
ATOM 743 C CA . LEU A 1 104 ? -16.678 -10.557 -5.488 1.00 97.31 104 LEU A CA 1
ATOM 744 C C . LEU A 1 104 ? -15.726 -10.051 -6.580 1.00 97.31 104 LEU A C 1
ATOM 746 O O . LEU A 1 104 ? -16.033 -10.185 -7.764 1.00 97.31 104 LEU A O 1
ATOM 750 N N . PHE A 1 105 ? -14.580 -9.490 -6.186 1.00 97.06 105 PHE A N 1
ATOM 751 C CA . PHE A 1 105 ? -13.610 -8.913 -7.115 1.00 97.06 105 PHE A CA 1
ATOM 752 C C . PHE A 1 105 ? -12.933 -9.990 -7.964 1.00 97.06 105 PHE A C 1
ATOM 754 O O . PHE A 1 105 ? -12.854 -9.830 -9.176 1.00 97.06 105 PHE A O 1
ATOM 761 N N . GLY A 1 106 ? -12.546 -11.120 -7.365 1.00 96.94 106 GLY A N 1
ATOM 762 C CA . GLY A 1 106 ? -11.942 -12.240 -8.086 1.00 96.94 106 GLY A CA 1
ATOM 763 C C . GLY A 1 106 ? -12.905 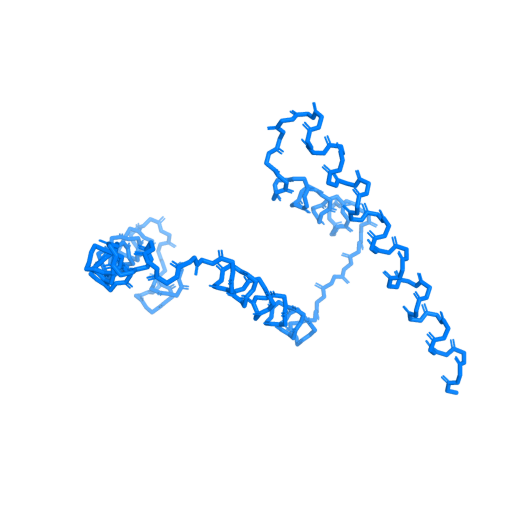-12.885 -9.085 1.00 96.94 106 GLY A C 1
ATOM 764 O O . GLY A 1 106 ? -12.530 -13.151 -10.224 1.00 96.94 106 GLY A O 1
ATOM 765 N N . VAL A 1 107 ? -14.181 -13.062 -8.720 1.00 97.31 107 VAL A N 1
ATOM 766 C CA . VAL A 1 107 ? -15.198 -13.554 -9.668 1.00 97.31 107 VAL A CA 1
ATOM 767 C C . VAL A 1 107 ? -15.404 -12.560 -10.813 1.00 97.31 107 VAL A C 1
ATOM 769 O O . VAL A 1 107 ? -15.453 -12.963 -11.974 1.00 97.31 107 VAL A O 1
ATOM 772 N N . ALA A 1 108 ? -15.503 -11.263 -10.511 1.00 97.00 108 ALA A N 1
ATOM 773 C CA . ALA A 1 108 ? -15.633 -10.237 -11.539 1.00 97.00 108 ALA A CA 1
ATOM 774 C C . ALA A 1 108 ? -14.405 -10.201 -12.466 1.00 97.00 108 ALA A C 1
ATOM 776 O O . ALA A 1 108 ? -14.570 -10.135 -13.680 1.00 97.00 108 ALA A O 1
ATOM 777 N N . ALA A 1 109 ? -13.192 -10.306 -11.919 1.00 96.75 109 ALA A N 1
ATOM 778 C CA . ALA A 1 109 ? -11.952 -10.341 -12.687 1.00 96.75 109 ALA A CA 1
ATOM 779 C C . ALA A 1 109 ? -11.891 -11.553 -13.631 1.00 96.75 109 ALA A C 1
ATOM 781 O O . ALA A 1 109 ? -11.537 -11.380 -14.794 1.00 96.75 109 ALA A O 1
ATOM 782 N N . HIS A 1 110 ? -12.318 -12.739 -13.181 1.00 96.81 110 HIS A N 1
ATOM 783 C CA . HIS A 1 110 ? -12.369 -13.942 -14.020 1.00 96.81 110 HIS A CA 1
ATOM 784 C C . HIS A 1 110 ? -13.232 -13.733 -15.272 1.00 96.81 110 HIS A C 1
ATOM 786 O O . HIS A 1 110 ? -12.804 -14.051 -16.377 1.00 96.81 110 HIS A O 1
ATOM 792 N N . TYR A 1 111 ? -14.429 -13.162 -15.104 1.00 96.62 111 TYR A N 1
ATOM 793 C CA . TYR A 1 111 ? -15.374 -12.973 -16.209 1.00 96.62 111 TYR A CA 1
ATOM 794 C C . TYR A 1 111 ? -15.105 -11.734 -17.069 1.00 96.62 111 TYR A C 1
ATOM 796 O O . TYR A 1 111 ? -15.514 -11.710 -18.226 1.00 96.62 111 TYR A O 1
ATOM 804 N N . LEU A 1 112 ? -14.490 -10.684 -16.515 1.00 97.31 112 LEU A N 1
ATOM 805 C CA . LEU A 1 112 ? -14.245 -9.430 -17.237 1.00 97.31 112 LEU A CA 1
ATOM 806 C C . LEU A 1 112 ? -12.880 -9.390 -17.931 1.00 97.31 112 LEU A C 1
ATOM 808 O O . LEU A 1 112 ? -12.739 -8.676 -18.920 1.00 97.31 112 LEU A O 1
ATOM 812 N N . LEU A 1 113 ? -11.881 -10.094 -17.391 1.00 95.81 113 LEU A N 1
ATOM 813 C CA . LEU A 1 113 ? -10.495 -10.065 -17.872 1.00 95.81 113 LEU A CA 1
ATOM 814 C C . LEU A 1 113 ? -10.034 -11.410 -18.460 1.00 95.81 113 LEU A C 1
ATOM 816 O O . LEU A 1 113 ? -8.873 -11.518 -18.845 1.00 95.81 113 LEU A O 1
ATOM 820 N N . ASP A 1 114 ? -10.913 -12.422 -18.512 1.00 93.81 114 ASP A N 1
ATOM 821 C CA . ASP A 1 114 ? -10.635 -13.782 -19.011 1.00 93.81 114 ASP A CA 1
ATOM 822 C C . ASP A 1 114 ? -9.411 -14.459 -18.351 1.00 93.81 114 ASP A C 1
ATOM 824 O O . ASP A 1 114 ? -8.729 -15.297 -18.945 1.00 93.81 114 ASP A O 1
ATOM 828 N N . LEU A 1 115 ? -9.116 -14.099 -17.098 1.00 95.19 115 LEU A N 1
ATOM 829 C CA . LEU A 1 115 ? -8.004 -14.655 -16.322 1.00 95.19 115 LEU A CA 1
ATOM 830 C C . LEU A 1 115 ? -8.353 -16.034 -15.766 1.00 95.19 115 LEU A C 1
ATOM 832 O O . LEU A 1 115 ? -9.520 -16.356 -15.572 1.00 95.19 115 LEU A O 1
ATOM 836 N N . THR A 1 116 ? -7.366 -16.860 -15.417 1.00 96.56 116 THR A N 1
ATOM 837 C CA . THR A 1 116 ? -7.665 -18.098 -14.677 1.00 96.56 116 THR A CA 1
ATOM 838 C C . THR A 1 116 ? -8.203 -17.784 -13.277 1.00 96.56 116 THR A C 1
ATOM 840 O O . THR A 1 116 ? -7.962 -16.708 -12.729 1.00 96.56 116 THR A O 1
ATOM 843 N N . TRP A 1 117 ? -8.912 -18.728 -12.650 1.00 94.81 117 TRP A N 1
ATOM 844 C CA . TRP A 1 117 ? -9.398 -18.555 -11.273 1.00 94.81 117 TRP A CA 1
ATOM 845 C C . TRP A 1 117 ? -8.279 -18.192 -10.294 1.00 94.81 117 TRP A C 1
ATOM 847 O O . TRP A 1 117 ? -8.472 -17.343 -9.430 1.00 94.81 117 TRP A O 1
ATOM 857 N N . LEU A 1 118 ? -7.104 -18.810 -10.443 1.00 96.38 118 LEU A N 1
ATOM 858 C CA . LEU A 1 118 ? -5.964 -18.549 -9.571 1.00 96.38 118 LEU A CA 1
ATOM 859 C C . LEU A 1 118 ? -5.463 -17.114 -9.749 1.00 96.38 118 LEU A C 1
ATOM 861 O O . LEU A 1 118 ? -5.358 -16.398 -8.764 1.00 96.38 118 LEU A O 1
ATOM 865 N N . GLU A 1 119 ? -5.223 -16.673 -10.984 1.00 94.81 119 GLU A N 1
ATOM 866 C CA . GLU A 1 119 ? -4.785 -15.300 -11.280 1.00 94.81 119 GLU A CA 1
ATOM 867 C C . GLU A 1 119 ? -5.817 -14.257 -10.845 1.00 94.81 119 GLU A C 1
ATOM 869 O O . GLU A 1 119 ? -5.454 -13.217 -10.306 1.00 94.81 119 GLU A O 1
ATOM 874 N N . SER A 1 120 ? -7.104 -14.560 -11.013 1.00 96.06 120 SER A N 1
ATOM 875 C CA . SER A 1 120 ? -8.191 -13.653 -10.642 1.00 96.06 120 SER A CA 1
ATOM 876 C C . SER A 1 120 ? -8.260 -13.406 -9.135 1.00 96.06 120 SER A C 1
ATOM 878 O O . SER A 1 120 ? -8.564 -12.297 -8.720 1.00 96.06 120 SER A O 1
ATOM 880 N N . PHE A 1 121 ? -7.960 -14.417 -8.312 1.00 95.12 121 PHE A N 1
ATOM 881 C CA . PHE A 1 121 ? -7.898 -14.277 -6.851 1.00 95.12 121 PHE A CA 1
ATOM 882 C C . PHE A 1 121 ? -6.552 -13.744 -6.330 1.00 95.12 121 PHE A C 1
ATOM 884 O O . PHE A 1 121 ? -6.419 -13.530 -5.125 1.00 95.12 121 PHE A O 1
ATOM 891 N N . LEU A 1 122 ? -5.553 -13.551 -7.201 1.00 94.25 122 LEU A N 1
ATOM 892 C CA . LEU A 1 122 ? -4.311 -12.849 -6.857 1.00 94.25 122 LEU A CA 1
ATOM 893 C C . LEU A 1 122 ? -4.436 -11.323 -6.985 1.00 94.25 122 LEU A C 1
ATOM 895 O O . LEU A 1 122 ? -3.580 -10.614 -6.452 1.00 94.25 122 LEU A O 1
ATOM 899 N N . LEU A 1 123 ? -5.459 -10.841 -7.698 1.00 89.50 123 LEU A N 1
ATOM 900 C CA . LEU A 1 123 ? -5.826 -9.427 -7.812 1.00 89.50 123 LEU A CA 1
ATOM 901 C C . LEU A 1 123 ? -6.672 -8.979 -6.613 1.00 89.50 123 LEU A C 1
ATOM 903 O O . LEU A 1 123 ? -6.421 -7.851 -6.135 1.00 89.50 123 LEU A O 1
#

pLDDT: mean 90.01, std 7.76, range [62.69, 97.81]

Secondary structure (DSSP, 8-state):
-HHHHHHHHHHHHHHHHHHHHHHHHHHHHT--HHHHHHHHHHHHSTTTT------HHHHHHHHHHHHHHHHHHHHHTS-HHHHHHHHHHHHHIIIIIHHHHHHHHHHHHHHHH---HHHHTT-

Sequence (123 aa):
MEHAIYLVTLVGTALVVAAAFSSLIAFRFGAPLLLLFLCIGLATGTDGLGIQFDNARIAYFAGSLALAVILFDSGFGTPLNALRQAAGPALSLATFGVLVTTGLFGVAAHYLLDLTWLESFLL